Protein AF-A0A6C0L5Q0-F1 (afdb_monomer_lite)

Structure (mmCIF, N/CA/C/O backbone):
data_AF-A0A6C0L5Q0-F1
#
_entry.id   AF-A0A6C0L5Q0-F1
#
loop_
_atom_site.group_PDB
_atom_site.id
_atom_site.type_symbol
_atom_site.label_atom_id
_atom_site.label_alt_id
_atom_site.label_comp_id
_atom_site.label_asym_id
_atom_site.label_entity_id
_atom_site.label_seq_id
_atom_site.pdbx_PDB_ins_code
_atom_site.Cartn_x
_atom_site.Cartn_y
_atom_site.Cartn_z
_atom_site.occupancy
_atom_site.B_iso_or_equiv
_atom_site.auth_seq_id
_atom_site.auth_comp_id
_atom_site.auth_asym_id
_atom_site.auth_atom_id
_atom_site.pdbx_PDB_model_num
ATOM 1 N N . MET A 1 1 ? -32.458 19.038 -15.497 1.00 52.06 1 MET A N 1
ATOM 2 C CA . MET A 1 1 ? -31.686 17.982 -14.813 1.00 52.06 1 MET A CA 1
ATOM 3 C C . MET A 1 1 ? -30.393 18.635 -14.366 1.00 52.06 1 MET A C 1
ATOM 5 O O . MET A 1 1 ? -29.538 18.885 -15.202 1.00 52.06 1 MET A O 1
ATOM 9 N N . THR A 1 2 ? -30.327 19.072 -13.111 1.00 47.28 2 THR A N 1
ATOM 10 C CA . THR A 1 2 ? -29.157 19.780 -12.581 1.00 47.28 2 THR A CA 1
ATOM 11 C C . THR A 1 2 ? -28.129 18.734 -12.179 1.00 47.28 2 THR A C 1
ATOM 13 O O . THR A 1 2 ? -28.334 18.023 -11.200 1.00 47.28 2 THR A O 1
ATOM 16 N N . THR A 1 3 ? -27.062 18.590 -12.962 1.00 57.25 3 THR A N 1
ATOM 17 C CA . THR A 1 3 ? -25.881 17.829 -12.549 1.00 57.25 3 THR A CA 1
ATOM 18 C C . THR A 1 3 ? -25.240 18.593 -11.396 1.00 57.25 3 THR A C 1
ATOM 20 O O . THR A 1 3 ? -24.640 19.641 -11.618 1.00 57.25 3 THR A O 1
ATOM 23 N N . GLN A 1 4 ? -25.446 18.120 -10.167 1.00 54.06 4 GLN A N 1
ATOM 24 C CA . GLN A 1 4 ? -24.785 18.651 -8.975 1.00 54.06 4 GLN A CA 1
ATOM 25 C C . GLN A 1 4 ? -23.276 18.377 -9.088 1.00 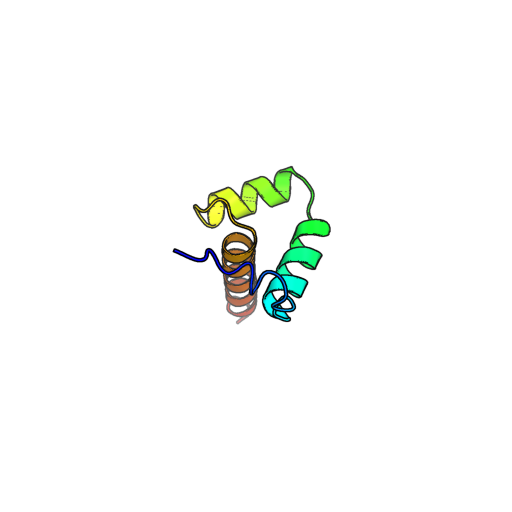54.06 4 GLN A C 1
ATOM 27 O O . GLN A 1 4 ? -22.900 17.213 -9.240 1.00 54.06 4 GLN A O 1
ATOM 32 N N . PRO A 1 5 ? -22.400 19.396 -9.040 1.00 60.78 5 PRO A N 1
ATOM 33 C CA . PRO A 1 5 ? -20.967 19.208 -8.879 1.00 60.78 5 PRO A CA 1
ATOM 34 C C . PRO A 1 5 ? -20.650 19.174 -7.379 1.00 60.78 5 PRO A C 1
ATOM 36 O O . PRO A 1 5 ? -19.968 20.050 -6.859 1.00 60.78 5 PRO A O 1
ATOM 39 N N . GLU A 1 6 ? -21.207 18.211 -6.656 1.00 59.81 6 GLU A N 1
ATOM 40 C CA . GLU A 1 6 ? -20.985 18.069 -5.219 1.00 59.81 6 GLU A CA 1
ATOM 41 C C . GLU A 1 6 ? -20.384 16.692 -4.964 1.00 59.81 6 GLU A C 1
ATOM 43 O O . GLU A 1 6 ? -20.946 15.679 -5.371 1.00 59.81 6 GLU A O 1
ATOM 48 N N . ASP A 1 7 ? -19.232 16.712 -4.294 1.00 56.53 7 ASP A N 1
ATOM 49 C CA . ASP A 1 7 ? -18.485 15.569 -3.763 1.00 56.53 7 ASP A CA 1
ATOM 50 C C . ASP A 1 7 ? -17.270 15.058 -4.567 1.00 56.53 7 ASP A C 1
ATOM 52 O O . ASP A 1 7 ? -17.034 13.868 -4.721 1.00 56.53 7 ASP A O 1
ATOM 56 N N . LEU A 1 8 ? -16.406 15.975 -5.017 1.00 57.84 8 LEU A N 1
ATOM 57 C CA . LEU A 1 8 ? -14.960 15.678 -5.126 1.00 57.84 8 LEU A CA 1
ATOM 58 C C . LEU A 1 8 ? -14.191 16.129 -3.867 1.00 57.84 8 LEU A C 1
ATOM 60 O O . LEU A 1 8 ? -12.965 16.195 -3.867 1.00 57.84 8 LEU A O 1
ATOM 64 N N . SER A 1 9 ? -14.915 16.494 -2.803 1.00 59.28 9 SER A N 1
ATOM 65 C CA . SER A 1 9 ? -14.374 17.060 -1.560 1.00 59.28 9 SER A CA 1
ATOM 66 C C . SER A 1 9 ? -14.327 16.063 -0.406 1.00 59.28 9 SER A C 1
ATOM 68 O O . SER A 1 9 ? -13.991 16.460 0.710 1.00 59.28 9 SER A O 1
ATOM 70 N N . GLN A 1 10 ? -14.642 14.787 -0.642 1.00 64.69 10 GLN A N 1
ATOM 71 C CA . GLN A 1 10 ? -14.435 13.769 0.372 1.00 64.69 10 GLN A CA 1
ATOM 72 C C . GLN A 1 10 ? -12.928 13.620 0.595 1.00 64.69 10 GLN A C 1
ATOM 74 O O . GLN A 1 10 ? -12.195 13.144 -0.273 1.00 64.69 10 GLN A O 1
ATOM 79 N N . SER A 1 11 ? -12.455 14.095 1.750 1.00 74.19 11 SER A N 1
ATOM 80 C CA . SER A 1 11 ? -11.078 13.885 2.184 1.00 74.19 11 SER A CA 1
ATOM 81 C C . SER A 1 11 ? -10.759 12.393 2.082 1.00 74.19 11 SER A C 1
ATOM 83 O O . SER A 1 11 ? -11.563 11.589 2.566 1.00 74.19 11 SER A O 1
ATOM 85 N N . PRO A 1 12 ? -9.624 12.011 1.469 1.00 74.31 12 PRO A N 1
ATOM 86 C CA . PRO A 1 12 ? -9.269 10.608 1.336 1.00 74.31 12 PRO A CA 1
ATOM 87 C C . PRO A 1 12 ? -9.246 9.971 2.722 1.00 74.31 12 PRO A C 1
ATOM 89 O O . PRO A 1 12 ? -8.740 10.557 3.687 1.00 74.31 12 PRO A O 1
ATOM 92 N N . THR A 1 13 ? -9.820 8.779 2.833 1.00 85.00 13 THR A N 1
ATOM 93 C CA . THR A 1 13 ? -9.769 8.024 4.080 1.00 85.00 13 THR A CA 1
ATOM 94 C C . THR A 1 13 ? -8.308 7.746 4.445 1.00 85.00 13 THR A C 1
ATOM 96 O O . THR A 1 13 ? -7.443 7.661 3.566 1.00 85.00 13 THR A O 1
ATOM 99 N N . PRO A 1 14 ? -7.982 7.575 5.736 1.00 84.56 14 PRO A N 1
ATOM 100 C CA . PRO A 1 14 ? -6.618 7.248 6.147 1.00 84.56 14 PRO A CA 1
ATOM 101 C C . PRO A 1 14 ? -6.071 5.984 5.460 1.00 84.56 14 PRO A C 1
ATOM 103 O O . PRO A 1 14 ? -4.868 5.892 5.229 1.00 84.56 14 PRO A O 1
ATOM 106 N N . GLU A 1 15 ? -6.936 5.034 5.084 1.00 81.38 15 GLU A N 1
ATOM 107 C CA . GLU A 1 15 ? -6.539 3.853 4.310 1.00 81.38 15 GLU A CA 1
ATOM 108 C C . GLU A 1 15 ? -6.147 4.191 2.869 1.00 81.38 15 GLU A C 1
ATOM 110 O O . GLU A 1 15 ? -5.156 3.660 2.368 1.00 81.38 15 GLU A O 1
ATOM 115 N N . GLU A 1 16 ? -6.878 5.091 2.209 1.00 85.06 16 GLU A N 1
ATOM 116 C CA . GLU A 1 16 ? -6.537 5.564 0.865 1.00 85.06 16 GLU A CA 1
ATOM 117 C C . GLU A 1 16 ? -5.226 6.351 0.872 1.00 85.06 16 GLU A C 1
ATOM 119 O O . GLU A 1 16 ? -4.379 6.128 0.008 1.00 85.06 16 GLU A O 1
ATOM 124 N N . VAL A 1 17 ? -5.011 7.207 1.878 1.00 89.44 17 VAL A N 1
ATOM 125 C CA . VAL A 1 17 ? -3.745 7.937 2.047 1.00 89.44 17 VAL A CA 1
ATOM 126 C C . VAL A 1 17 ? -2.586 6.963 2.259 1.00 89.44 17 VAL A C 1
ATOM 128 O O . VAL A 1 17 ? -1.578 7.062 1.566 1.00 89.44 17 VAL A O 1
ATOM 131 N N . ALA A 1 18 ? -2.732 5.979 3.151 1.00 88.94 18 ALA A N 1
ATOM 132 C CA . ALA A 1 18 ? -1.699 4.971 3.389 1.00 88.94 18 ALA A CA 1
ATOM 133 C C . ALA A 1 18 ? -1.409 4.122 2.139 1.00 88.94 18 ALA A C 1
ATOM 135 O O . ALA A 1 18 ? -0.248 3.829 1.844 1.00 88.94 18 ALA A O 1
ATOM 136 N N . GLY A 1 19 ? -2.448 3.767 1.376 1.00 90.50 19 GLY A N 1
ATOM 137 C CA . GLY A 1 19 ? -2.314 3.078 0.096 1.00 90.50 19 GLY A CA 1
ATOM 138 C C . GLY A 1 19 ? -1.569 3.918 -0.941 1.00 90.50 19 GLY A C 1
ATOM 139 O O . GLY A 1 19 ? -0.695 3.396 -1.629 1.00 90.50 19 GLY A O 1
ATOM 140 N N . MET A 1 20 ? -1.849 5.222 -1.020 1.00 90.06 20 MET A N 1
ATOM 141 C CA . MET A 1 20 ? -1.143 6.149 -1.911 1.00 90.06 20 MET A CA 1
ATOM 142 C C . MET A 1 20 ? 0.315 6.367 -1.499 1.00 90.06 20 MET A C 1
ATOM 144 O O . MET A 1 20 ? 1.192 6.318 -2.355 1.00 90.06 20 MET A O 1
ATOM 148 N N . GLU A 1 21 ? 0.601 6.567 -0.214 1.00 92.56 21 GLU A N 1
ATOM 149 C CA . GLU A 1 21 ? 1.962 6.720 0.325 1.00 92.56 21 GLU A CA 1
ATOM 150 C C . GLU A 1 21 ? 2.811 5.467 0.053 1.00 92.56 21 GLU A C 1
ATOM 152 O O . GLU A 1 21 ? 3.941 5.548 -0.446 1.00 92.56 21 GLU A O 1
ATOM 157 N N . TRP A 1 22 ? 2.233 4.287 0.306 1.00 93.38 22 TRP A N 1
ATOM 158 C CA . TRP A 1 22 ? 2.836 3.001 -0.037 1.00 93.38 22 TRP A CA 1
ATOM 159 C C . TRP A 1 22 ? 3.084 2.898 -1.540 1.00 93.38 22 TRP A C 1
ATOM 161 O O . TRP A 1 22 ? 4.203 2.613 -1.963 1.00 93.38 22 TRP A O 1
ATOM 171 N N . TRP A 1 23 ? 2.074 3.197 -2.357 1.00 92.62 23 TRP A N 1
ATOM 172 C CA . TRP A 1 23 ? 2.174 3.140 -3.810 1.00 92.62 23 TRP A CA 1
ATOM 173 C C . TRP A 1 23 ? 3.230 4.093 -4.363 1.00 92.62 23 TRP A C 1
ATOM 175 O O . TRP A 1 23 ? 3.973 3.721 -5.272 1.00 92.62 23 TRP A O 1
ATOM 185 N N . ASN A 1 24 ? 3.341 5.301 -3.809 1.00 92.62 24 ASN A N 1
ATOM 186 C CA . ASN A 1 24 ? 4.349 6.298 -4.164 1.00 92.62 24 ASN A CA 1
ATOM 187 C C . ASN A 1 24 ? 5.766 5.831 -3.821 1.00 92.62 24 ASN A C 1
ATOM 189 O O . ASN A 1 24 ? 6.688 6.105 -4.586 1.00 92.62 24 ASN A O 1
ATOM 193 N N . SER A 1 25 ? 5.923 5.055 -2.749 1.00 93.00 25 SER A N 1
ATOM 194 C CA . SER A 1 25 ? 7.204 4.452 -2.367 1.00 93.00 25 SER A CA 1
ATOM 195 C C . SER A 1 25 ? 7.637 3.281 -3.263 1.00 93.00 25 SER A C 1
ATOM 197 O O . SER A 1 25 ? 8.802 2.887 -3.233 1.00 93.00 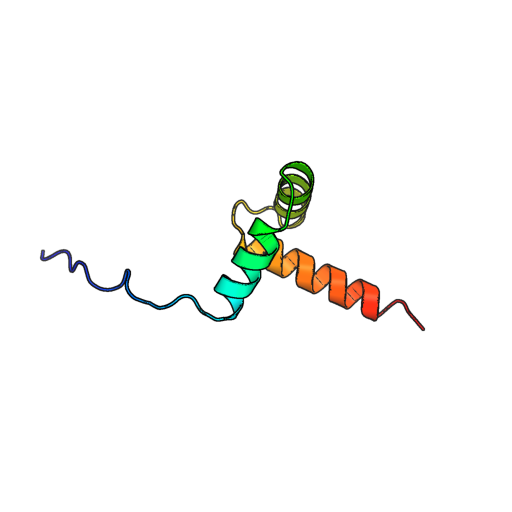25 SER A O 1
ATOM 199 N N . LEU A 1 26 ? 6.738 2.705 -4.072 1.00 92.44 26 LEU A N 1
ATOM 200 C CA . LEU A 1 26 ? 7.060 1.592 -4.971 1.00 92.44 26 LEU A CA 1
ATOM 201 C C . LEU A 1 26 ? 7.654 2.053 -6.310 1.00 92.44 26 LEU A C 1
ATOM 203 O O . LEU A 1 26 ? 7.218 3.033 -6.906 1.00 92.44 26 LEU A O 1
ATOM 207 N N . GLY A 1 27 ? 8.594 1.273 -6.849 1.00 92.75 27 GLY A N 1
ATOM 208 C CA . GLY A 1 27 ? 9.027 1.392 -8.246 1.00 92.75 27 GLY A CA 1
ATOM 209 C C . GLY A 1 27 ? 8.042 0.743 -9.229 1.00 92.75 27 GLY A C 1
ATOM 210 O O . GLY A 1 27 ? 7.190 -0.053 -8.836 1.00 92.75 27 GLY A O 1
ATOM 211 N N . GLU A 1 28 ? 8.191 1.031 -10.524 1.00 91.25 28 GLU A N 1
ATOM 212 C CA . GLU A 1 28 ? 7.316 0.526 -11.600 1.00 91.25 28 GLU A CA 1
ATOM 213 C C . GLU A 1 28 ? 7.171 -1.005 -11.602 1.00 91.25 28 GLU A C 1
ATOM 215 O O . GLU A 1 28 ? 6.061 -1.528 -11.686 1.00 91.25 28 GLU A O 1
ATOM 220 N N . ILE A 1 29 ? 8.277 -1.727 -11.402 1.00 93.12 29 ILE A N 1
ATOM 221 C CA . ILE A 1 29 ? 8.282 -3.196 -11.347 1.00 93.12 29 ILE A CA 1
ATOM 222 C C . ILE A 1 29 ? 7.446 -3.719 -10.172 1.00 93.12 29 ILE A C 1
ATOM 224 O O . ILE A 1 29 ? 6.647 -4.640 -10.331 1.00 93.12 29 ILE A O 1
ATOM 228 N N . ALA A 1 30 ?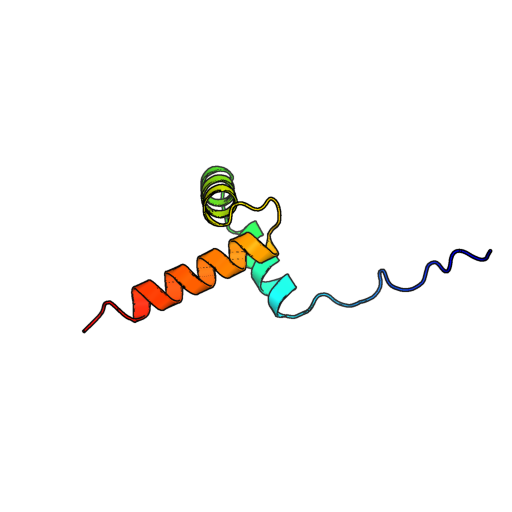 7.596 -3.112 -8.992 1.00 91.69 30 ALA A N 1
ATOM 229 C CA . ALA A 1 30 ? 6.847 -3.516 -7.808 1.00 91.69 30 ALA A CA 1
ATOM 230 C C . ALA A 1 30 ? 5.354 -3.188 -7.955 1.00 91.69 30 ALA A C 1
ATOM 232 O O . ALA A 1 30 ? 4.509 -4.007 -7.605 1.00 91.69 30 ALA A O 1
ATOM 233 N N . ARG A 1 31 ? 5.021 -2.032 -8.542 1.00 91.75 31 ARG A N 1
ATOM 234 C CA . ARG A 1 31 ? 3.639 -1.667 -8.883 1.00 91.75 31 ARG A CA 1
ATOM 235 C C . ARG A 1 31 ? 3.003 -2.689 -9.826 1.00 91.75 31 ARG A C 1
ATOM 237 O O . ARG A 1 31 ? 1.912 -3.172 -9.541 1.00 91.75 31 ARG A O 1
ATOM 244 N N . GLY A 1 32 ? 3.700 -3.070 -10.899 1.00 91.62 32 GLY A N 1
ATOM 245 C CA . GLY A 1 32 ? 3.230 -4.085 -11.847 1.00 91.62 32 GLY A CA 1
ATOM 246 C C . GLY A 1 32 ? 2.993 -5.448 -11.192 1.00 91.62 32 GLY A C 1
ATOM 247 O O . GLY A 1 32 ? 1.966 -6.077 -11.439 1.00 91.62 32 GLY A O 1
ATOM 248 N N . TYR A 1 33 ? 3.892 -5.869 -10.298 1.00 92.75 33 TYR A N 1
ATOM 249 C CA . TYR A 1 33 ? 3.725 -7.097 -9.517 1.00 92.75 33 TYR A CA 1
ATOM 250 C C . TYR A 1 33 ? 2.446 -7.079 -8.669 1.00 92.75 33 TYR A C 1
ATOM 252 O O . TYR A 1 33 ? 1.669 -8.033 -8.712 1.00 92.75 33 TYR A O 1
ATOM 260 N N . TRP A 1 34 ? 2.200 -5.998 -7.921 1.00 91.12 34 TRP A N 1
ATOM 261 C CA . TRP A 1 34 ? 1.029 -5.920 -7.045 1.00 91.12 34 TRP A CA 1
ATOM 262 C C . TR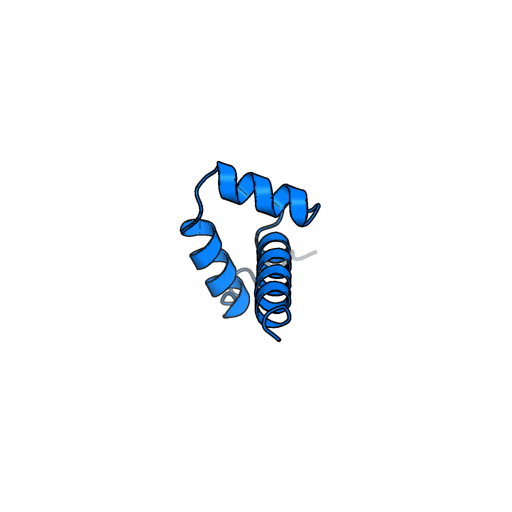P A 1 34 ? -0.284 -5.792 -7.819 1.00 91.12 34 TRP A C 1
ATOM 264 O O . TRP A 1 34 ? -1.258 -6.419 -7.419 1.00 91.12 34 TRP A O 1
ATOM 274 N N . LEU A 1 35 ? -0.311 -5.082 -8.952 1.00 90.25 35 LEU A N 1
ATOM 275 C CA . LEU A 1 35 ? -1.496 -5.035 -9.825 1.00 90.25 35 LEU A CA 1
ATOM 276 C C . LEU A 1 35 ? -1.824 -6.408 -10.412 1.00 90.25 35 LEU A C 1
ATOM 278 O O . LEU A 1 35 ? -2.975 -6.837 -10.385 1.00 90.25 35 LEU A O 1
ATOM 282 N N . ALA A 1 36 ? -0.808 -7.131 -10.892 1.00 91.00 36 ALA A N 1
ATOM 283 C CA . ALA A 1 36 ? -0.991 -8.487 -11.399 1.00 91.00 36 ALA A CA 1
ATOM 284 C C . ALA A 1 36 ? -1.489 -9.438 -10.300 1.00 91.00 36 ALA A C 1
ATOM 286 O O . ALA A 1 36 ? -2.361 -10.266 -10.547 1.00 91.00 36 ALA A O 1
ATOM 287 N N . ARG A 1 37 ? -0.969 -9.295 -9.073 1.00 88.06 37 ARG A N 1
ATOM 288 C CA . ARG A 1 37 ? -1.355 -10.126 -7.926 1.00 88.06 37 ARG A CA 1
ATOM 289 C C . ARG A 1 37 ? -2.767 -9.838 -7.419 1.00 88.06 37 ARG A C 1
ATOM 291 O O . ARG A 1 37 ? -3.447 -10.765 -6.996 1.00 88.06 37 ARG A O 1
ATOM 298 N N . ALA A 1 38 ? -3.193 -8.581 -7.460 1.00 88.19 38 ALA A N 1
ATOM 299 C CA . ALA A 1 38 ? -4.540 -8.172 -7.078 1.00 88.19 38 ALA A CA 1
ATOM 300 C C . ALA A 1 38 ? -5.575 -8.483 -8.182 1.00 88.19 38 ALA A C 1
ATOM 302 O O . ALA A 1 38 ? -6.775 -8.509 -7.941 1.00 88.19 38 ALA A O 1
ATOM 303 N N . ASN A 1 39 ? -5.110 -8.782 -9.405 1.00 86.94 39 ASN A N 1
ATOM 304 C CA . ASN A 1 39 ? -5.950 -8.972 -10.591 1.00 86.94 39 ASN A CA 1
ATOM 305 C C . ASN A 1 39 ? -6.850 -7.747 -10.881 1.00 86.94 39 ASN A C 1
ATOM 307 O O . ASN A 1 39 ? -7.901 -7.859 -11.512 1.00 86.94 39 ASN A O 1
ATOM 311 N N . CYS A 1 40 ? -6.411 -6.565 -10.442 1.00 77.94 40 CYS A N 1
ATOM 312 C CA . CYS A 1 40 ? -7.115 -5.294 -10.566 1.00 77.94 40 CYS A CA 1
ATOM 313 C C . CYS A 1 40 ? -6.152 -4.174 -10.974 1.00 77.94 40 CYS A C 1
ATOM 315 O O . CYS A 1 40 ? -4.949 -4.227 -10.727 1.00 77.94 40 CYS A O 1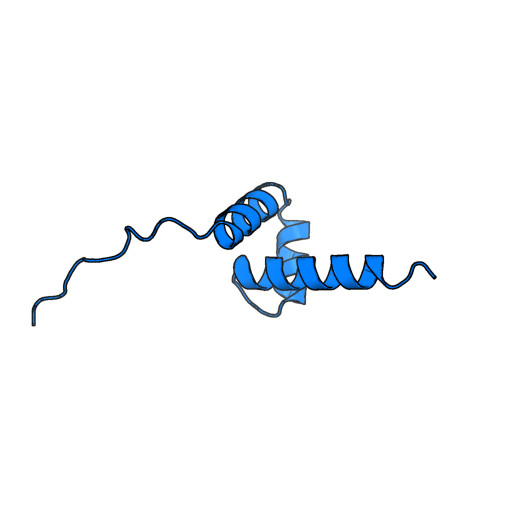
ATOM 317 N N . GLY A 1 41 ? -6.708 -3.122 -11.581 1.00 81.06 41 GLY A N 1
ATOM 318 C CA . GLY A 1 41 ? -5.967 -1.936 -12.024 1.00 81.06 41 GLY A CA 1
ATOM 319 C C . GLY A 1 41 ? -5.874 -0.805 -10.992 1.00 81.06 41 GLY A C 1
ATOM 320 O O . GLY A 1 41 ? -5.427 0.284 -11.344 1.00 81.06 41 GLY A O 1
ATOM 321 N N . THR A 1 42 ? -6.341 -1.007 -9.755 1.00 87.00 42 THR A N 1
ATOM 322 C CA . THR A 1 42 ? -6.472 0.065 -8.756 1.00 87.00 42 THR A CA 1
ATOM 323 C C . THR A 1 42 ? -5.479 -0.089 -7.607 1.00 87.00 42 THR A C 1
ATOM 325 O O . THR A 1 42 ? -5.169 -1.189 -7.151 1.00 87.00 42 THR A O 1
ATOM 328 N N . VAL A 1 43 ? -5.001 1.050 -7.098 1.00 88.62 43 VAL A N 1
ATOM 329 C CA . VAL A 1 43 ? -4.050 1.109 -5.976 1.00 88.62 43 VAL A CA 1
ATOM 330 C C . VAL A 1 43 ? -4.645 0.521 -4.694 1.00 88.62 43 VAL A C 1
ATOM 332 O O . VAL A 1 43 ? -3.940 -0.151 -3.948 1.00 88.62 43 VAL A O 1
ATOM 335 N N . ALA A 1 44 ? -5.941 0.737 -4.453 1.00 87.69 44 ALA A N 1
ATOM 336 C CA . ALA A 1 44 ? -6.630 0.227 -3.269 1.00 87.69 44 ALA A CA 1
ATOM 337 C C . ALA A 1 44 ? -6.609 -1.309 -3.200 1.00 87.69 44 ALA A C 1
ATOM 339 O O . ALA A 1 44 ? -6.309 -1.878 -2.151 1.00 87.69 44 ALA A O 1
ATOM 340 N N . ASP A 1 45 ? -6.863 -1.975 -4.328 1.00 88.69 45 ASP A N 1
ATOM 341 C CA . ASP A 1 45 ? -6.881 -3.437 -4.404 1.00 88.69 45 ASP A CA 1
ATOM 342 C C . ASP A 1 45 ? -5.462 -4.021 -4.300 1.00 88.69 45 ASP A C 1
ATOM 344 O O . ASP A 1 45 ? -5.206 -4.947 -3.527 1.00 88.69 45 ASP A O 1
ATOM 348 N N . ALA A 1 46 ? -4.490 -3.384 -4.965 1.00 91.12 46 ALA A N 1
ATOM 349 C CA . ALA A 1 46 ? -3.072 -3.706 -4.813 1.00 91.12 46 ALA A CA 1
ATOM 350 C C . ALA A 1 46 ? -2.592 -3.578 -3.354 1.00 91.12 46 ALA A C 1
ATOM 352 O O . ALA A 1 46 ? -1.853 -4.434 -2.859 1.00 91.12 46 ALA A O 1
ATOM 353 N N . TYR A 1 47 ? -3.040 -2.541 -2.640 1.00 90.12 47 TYR A N 1
ATOM 354 C CA . TYR A 1 47 ? -2.715 -2.335 -1.230 1.00 90.12 47 TYR A CA 1
ATOM 355 C C . TYR A 1 47 ? -3.392 -3.370 -0.322 1.00 90.12 47 TYR A C 1
ATOM 357 O O . TYR A 1 47 ? -2.772 -3.861 0.623 1.00 90.12 47 TYR A O 1
ATOM 365 N N . ALA A 1 48 ? -4.630 -3.772 -0.620 1.00 90.38 48 ALA A N 1
ATOM 366 C CA . ALA A 1 48 ? -5.297 -4.864 0.085 1.00 90.38 48 ALA A CA 1
ATOM 367 C C . ALA A 1 48 ? -4.530 -6.189 -0.074 1.00 90.38 48 ALA A C 1
ATOM 369 O O . ALA A 1 48 ? -4.260 -6.860 0.925 1.00 90.38 48 ALA A O 1
ATOM 370 N N . ALA A 1 49 ? -4.093 -6.525 -1.292 1.00 91.19 49 ALA A N 1
ATOM 371 C CA . ALA A 1 49 ? -3.268 -7.706 -1.553 1.00 91.19 49 ALA A CA 1
ATOM 372 C C . ALA A 1 49 ? -1.939 -7.672 -0.777 1.00 91.19 49 ALA A C 1
ATOM 374 O O . ALA A 1 49 ? -1.523 -8.686 -0.213 1.00 91.19 49 ALA A O 1
ATOM 375 N N . PHE A 1 50 ? -1.301 -6.501 -0.681 1.00 90.12 50 PHE A N 1
ATOM 376 C CA . PHE A 1 50 ? -0.116 -6.301 0.153 1.00 90.12 50 PHE A CA 1
ATOM 377 C C . PHE A 1 50 ? -0.405 -6.529 1.644 1.00 90.12 50 PHE A C 1
ATOM 379 O O . PHE A 1 50 ? 0.327 -7.275 2.293 1.00 90.12 50 PHE A O 1
ATOM 386 N N . LYS A 1 51 ? -1.488 -5.960 2.193 1.00 89.62 51 LYS A N 1
ATOM 387 C CA . LYS A 1 51 ? -1.897 -6.180 3.596 1.00 89.62 51 LYS A CA 1
ATOM 388 C C . LYS A 1 51 ? -2.137 -7.666 3.894 1.00 89.62 51 LYS A C 1
ATOM 390 O O . LYS A 1 51 ? -1.713 -8.161 4.941 1.00 89.62 51 LYS A O 1
ATOM 395 N N . HIS A 1 52 ? -2.772 -8.384 2.967 1.00 88.12 52 HIS A N 1
ATOM 396 C CA . HIS A 1 52 ? -2.964 -9.831 3.071 1.00 88.12 52 HIS A CA 1
ATOM 397 C C . HIS A 1 52 ? -1.629 -10.586 3.082 1.00 88.12 52 HIS A C 1
ATOM 399 O O . HIS A 1 52 ? -1.414 -11.409 3.968 1.00 88.12 52 HIS A O 1
ATOM 405 N N . ASP A 1 53 ? -0.707 -10.265 2.171 1.00 89.25 53 ASP A N 1
ATOM 406 C CA . ASP A 1 53 ? 0.627 -10.880 2.121 1.00 89.25 53 ASP A CA 1
ATOM 407 C C . ASP A 1 53 ? 1.441 -10.626 3.404 1.00 89.25 53 ASP A C 1
ATOM 409 O O . ASP A 1 53 ? 2.023 -11.555 3.963 1.00 89.25 53 ASP A O 1
ATOM 413 N N . GLN A 1 54 ? 1.418 -9.399 3.937 1.00 86.12 54 GLN A N 1
ATOM 414 C CA . GLN A 1 54 ? 2.068 -9.058 5.211 1.00 86.12 54 GLN A CA 1
ATOM 415 C C . GLN A 1 54 ? 1.478 -9.837 6.392 1.00 86.12 54 GLN A C 1
ATOM 417 O O . GLN A 1 54 ? 2.214 -10.302 7.268 1.00 86.12 54 GLN A O 1
ATOM 422 N N . THR A 1 55 ? 0.158 -10.021 6.403 1.00 85.25 55 THR A N 1
ATOM 423 C CA . THR A 1 55 ? -0.522 -10.815 7.433 1.00 85.25 55 THR A CA 1
ATOM 424 C C . THR A 1 55 ? -0.102 -12.280 7.341 1.00 85.25 55 THR A C 1
ATOM 426 O O . THR A 1 55 ? 0.287 -12.864 8.349 1.00 85.25 55 THR A O 1
ATOM 429 N N . SER A 1 56 ? -0.076 -12.856 6.134 1.00 80.81 56 SER A N 1
ATOM 430 C CA . SER A 1 56 ? 0.364 -14.238 5.908 1.00 80.81 56 SER A CA 1
ATOM 431 C C . SER A 1 56 ? 1.826 -14.471 6.305 1.00 80.81 56 SER A C 1
ATOM 433 O O . SER A 1 56 ? 2.132 -15.470 6.953 1.00 80.81 56 SER A O 1
ATOM 435 N N . ARG A 1 57 ? 2.724 -13.521 6.011 1.00 74.88 57 ARG A N 1
ATOM 436 C CA . ARG A 1 57 ? 4.130 -13.568 6.458 1.00 74.88 57 ARG A CA 1
ATOM 437 C C . ARG A 1 57 ? 4.274 -13.509 7.977 1.00 74.88 57 ARG A C 1
ATOM 439 O O . ARG A 1 57 ? 5.221 -14.067 8.521 1.00 74.88 57 ARG A O 1
ATOM 446 N N . SER A 1 58 ? 3.340 -12.850 8.656 1.00 70.19 58 SER A N 1
ATOM 447 C CA . SER A 1 58 ? 3.318 -12.764 10.119 1.00 70.19 58 SER A CA 1
ATOM 448 C C . SER A 1 58 ? 2.788 -14.048 10.767 1.00 70.19 58 SER A C 1
ATOM 450 O O . SER A 1 58 ? 3.152 -14.361 11.896 1.00 70.19 58 SER A O 1
ATOM 452 N N . THR A 1 59 ? 1.956 -14.818 10.058 1.00 60.06 59 THR A N 1
ATOM 453 C CA . THR A 1 59 ? 1.386 -16.081 10.557 1.00 60.06 59 THR A CA 1
ATOM 454 C C . THR A 1 59 ? 2.265 -17.313 10.325 1.00 60.06 59 THR A C 1
ATOM 456 O O . THR A 1 59 ? 2.008 -18.345 10.934 1.00 60.06 59 THR A O 1
ATOM 459 N N . GLU A 1 60 ? 3.313 -17.216 9.501 1.00 56.66 60 GLU A N 1
ATOM 460 C CA . GLU A 1 60 ? 4.259 -18.311 9.206 1.00 56.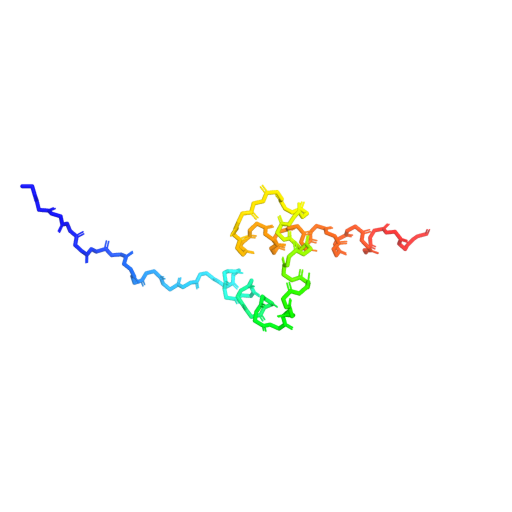66 60 GLU A CA 1
ATOM 461 C C . GLU A 1 60 ? 5.570 -18.210 10.017 1.00 56.66 60 GLU A C 1
ATOM 463 O O . GLU A 1 60 ? 6.622 -18.700 9.625 1.00 56.66 60 GLU A O 1
ATOM 468 N N . SER A 1 61 ? 5.533 -17.555 11.178 1.00 52.91 61 SER A N 1
ATOM 469 C CA . SER A 1 61 ? 6.558 -17.716 12.216 1.00 52.91 61 SER A CA 1
ATOM 470 C C . SER A 1 61 ? 5.934 -18.417 13.416 1.00 52.91 61 SER A C 1
ATOM 472 O O . SER A 1 61 ? 5.479 -17.767 14.358 1.00 52.91 61 SER A O 1
ATOM 474 N N . LYS A 1 62 ? 5.870 -19.750 13.368 1.00 46.31 62 LYS A N 1
ATOM 475 C CA . LYS A 1 62 ? 5.591 -20.580 14.540 1.00 46.31 62 LYS A CA 1
ATOM 476 C C . LYS A 1 62 ? 6.334 -21.903 14.479 1.00 46.31 62 LYS A C 1
ATOM 478 O O . LYS A 1 62 ? 6.341 -22.514 13.392 1.00 46.31 62 LYS A O 1
#

Sequence (62 aa):
MTTQPEDLSQSPTPEEVAGMEWWNSLGEIARGYWLARANCGTVADAYAAFKHDQTSRSTESK

Organism: Pseudomonas aeruginosa (NCBI:txid287)

Radius of gyration: 15.65 Å; chains: 1; bounding box: 41×40×29 Å

Secondary structure (DSSP, 8-state):
-------S--PPPHHHHHHHHHHHHS-HHHHHHHHHHHTSS-HHHHHHHHHHHHHHHHHT--

pLDDT: mean 80.55, std 14.28, range [46.31, 93.38]

Foldseek 3Di:
DDPDPPPPPPDDDPLRVVLVVVVVPDDPVLLVVLCVQLVHPDSSSSVVSVVVVVVVVVVPPD